Protein AF-A0A955PEK5-F1 (afdb_monomer_lite)

Secondary structure (DSSP, 8-state):
---TT-SEEEEE--SS--HHHHHHHHHHHHHHHSS-EEEEEHHHHHHH--TTGGGG---PPP-

pLDDT: mean 71.92, std 15.99, range [38.03, 91.88]

Structure (mmCIF, N/CA/C/O backbone):
data_AF-A0A955PEK5-F1
#
_entry.id   AF-A0A955PEK5-F1
#
loop_
_atom_site.group_PDB
_atom_site.id
_atom_site.type_symbol
_atom_site.label_atom_id
_atom_site.label_alt_id
_atom_site.label_comp_id
_atom_site.label_asym_id
_atom_site.label_entity_id
_atom_site.label_seq_id
_atom_site.pdbx_PDB_ins_code
_atom_site.Cartn_x
_atom_site.Cartn_y
_atom_site.Cartn_z
_atom_site.occupancy
_atom_site.B_iso_or_equiv
_atom_site.auth_seq_id
_atom_site.auth_comp_id
_atom_site.auth_asym_id
_atom_site.auth_atom_id
_atom_site.pdbx_PDB_model_num
ATOM 1 N N . GLU A 1 1 ? 7.476 2.350 10.972 1.00 40.75 1 GLU A N 1
ATOM 2 C CA . GLU A 1 1 ? 6.384 3.157 11.547 1.00 40.75 1 GLU A CA 1
ATOM 3 C C . GLU A 1 1 ? 5.097 2.755 10.848 1.00 40.75 1 GLU A C 1
ATOM 5 O O . GLU A 1 1 ? 5.036 2.899 9.633 1.00 40.75 1 GLU A O 1
ATOM 10 N N . GLN A 1 2 ? 4.145 2.149 11.564 1.00 38.03 2 GLN A N 1
ATOM 11 C CA . GLN A 1 2 ? 2.809 1.877 11.023 1.00 38.03 2 GLN A CA 1
ATOM 12 C C . GLN A 1 2 ? 2.018 3.182 11.129 1.00 38.03 2 GLN A C 1
ATOM 14 O O . GLN A 1 2 ? 1.868 3.721 12.226 1.00 38.03 2 GLN A O 1
ATOM 19 N N . ARG A 1 3 ? 1.598 3.746 9.992 1.00 49.56 3 ARG A N 1
ATOM 20 C CA . ARG A 1 3 ? 0.705 4.909 9.997 1.00 49.56 3 ARG A CA 1
ATOM 21 C C . ARG A 1 3 ? -0.677 4.393 10.362 1.00 49.56 3 ARG A C 1
ATOM 23 O O . ARG A 1 3 ? -1.283 3.676 9.585 1.00 49.56 3 ARG A O 1
ATOM 30 N N . THR A 1 4 ? -1.187 4.819 11.506 1.00 48.94 4 THR A N 1
ATOM 31 C CA . THR A 1 4 ? -2.514 4.479 12.047 1.00 48.94 4 THR A CA 1
ATOM 32 C C . THR A 1 4 ? -3.697 5.020 11.225 1.00 48.94 4 THR A C 1
ATOM 34 O O . THR A 1 4 ? -4.821 5.021 11.704 1.00 48.94 4 THR A O 1
ATOM 37 N N . ASP A 1 5 ? -3.437 5.540 10.025 1.00 56.44 5 ASP A N 1
ATOM 38 C CA . ASP A 1 5 ? -4.416 6.142 9.108 1.00 56.44 5 ASP A CA 1
ATOM 39 C C . ASP A 1 5 ? -4.720 5.217 7.913 1.00 56.44 5 ASP A C 1
ATOM 41 O O . ASP A 1 5 ? -5.512 5.563 7.041 1.00 56.44 5 ASP A O 1
ATOM 45 N N . SER A 1 6 ? -4.052 4.062 7.853 1.00 57.94 6 SER A N 1
ATOM 46 C CA . SER A 1 6 ? -4.249 3.013 6.858 1.00 57.94 6 SER A CA 1
ATOM 47 C C . SER A 1 6 ? -4.771 1.784 7.589 1.00 57.94 6 SER A C 1
ATOM 49 O O . SER A 1 6 ? -4.030 1.154 8.339 1.00 57.94 6 SER A O 1
ATOM 51 N N . ASP A 1 7 ? -6.049 1.462 7.418 1.00 67.75 7 ASP A N 1
ATOM 52 C CA . ASP A 1 7 ? -6.643 0.293 8.077 1.00 67.75 7 ASP A CA 1
ATOM 53 C C . ASP A 1 7 ? -6.249 -1.027 7.381 1.00 67.75 7 ASP A C 1
ATOM 55 O O . ASP A 1 7 ? -6.374 -2.094 7.983 1.00 67.75 7 ASP A O 1
ATOM 59 N N . LEU A 1 8 ? -5.769 -0.977 6.125 1.00 80.19 8 LEU A N 1
ATOM 60 C CA . LEU A 1 8 ? -5.447 -2.162 5.320 1.00 80.19 8 LEU A CA 1
ATOM 61 C C . LEU A 1 8 ? -4.159 -2.011 4.487 1.00 80.19 8 LEU A C 1
ATOM 63 O O . LEU A 1 8 ? -4.075 -1.173 3.586 1.00 80.19 8 LEU A O 1
ATOM 67 N N . ASP A 1 9 ? -3.196 -2.903 4.736 1.00 82.12 9 ASP A N 1
ATOM 68 C CA . ASP A 1 9 ? -1.976 -3.093 3.944 1.00 82.12 9 ASP A CA 1
ATOM 69 C C . ASP A 1 9 ? -2.088 -4.359 3.074 1.00 82.12 9 ASP A C 1
ATOM 71 O O . ASP A 1 9 ? -2.330 -5.456 3.584 1.00 82.12 9 ASP A O 1
ATOM 75 N N . PHE A 1 10 ? -1.850 -4.238 1.766 1.00 82.75 10 PHE A N 1
ATOM 76 C CA . PHE A 1 10 ? -1.814 -5.375 0.841 1.00 82.75 10 PHE A CA 1
ATOM 77 C C . PHE A 1 10 ? -0.427 -5.556 0.244 1.00 82.75 10 PHE A C 1
ATOM 79 O O . PHE A 1 10 ? 0.138 -4.642 -0.360 1.00 82.75 10 PHE A O 1
ATOM 86 N N . LEU A 1 11 ? 0.083 -6.783 0.334 1.00 84.19 11 LEU A N 1
ATOM 87 C CA . LEU A 1 11 ? 1.234 -7.218 -0.439 1.00 84.19 11 LEU A CA 1
ATOM 88 C C . LEU A 1 11 ? 0.761 -7.742 -1.797 1.00 84.19 11 LEU A C 1
ATOM 90 O O . LEU A 1 11 ? 0.016 -8.717 -1.864 1.00 84.19 11 LEU A O 1
ATOM 94 N N . VAL A 1 12 ? 1.185 -7.080 -2.870 1.00 83.31 12 VAL A N 1
ATOM 95 C CA . VAL A 1 12 ? 0.767 -7.377 -4.241 1.00 83.31 12 VAL A CA 1
ATOM 96 C C . VAL A 1 12 ? 1.973 -7.641 -5.137 1.0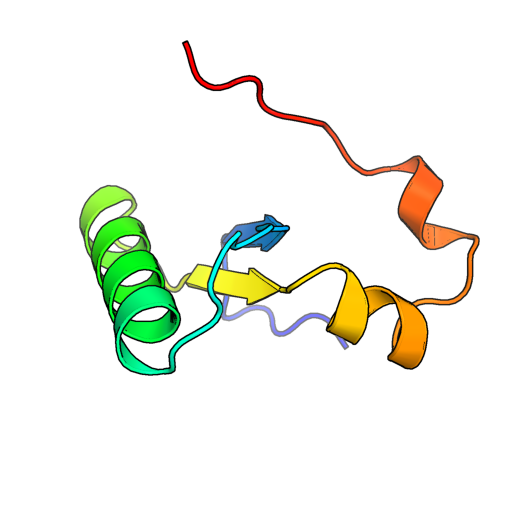0 83.31 12 VAL A C 1
ATOM 98 O O . VAL A 1 12 ? 2.991 -6.948 -5.072 1.00 83.31 12 VAL A O 1
ATOM 101 N N . GLU A 1 13 ? 1.835 -8.630 -6.011 1.00 83.06 13 GLU A N 1
ATOM 102 C CA . GLU A 1 13 ? 2.781 -8.909 -7.086 1.00 83.06 13 GLU A CA 1
ATOM 103 C C . GLU A 1 13 ? 2.120 -8.550 -8.420 1.00 83.06 13 GLU A C 1
ATOM 105 O O . GLU A 1 13 ? 0.976 -8.922 -8.685 1.00 83.06 13 GLU A O 1
ATOM 110 N N . PHE A 1 14 ? 2.821 -7.777 -9.249 1.00 81.69 14 PHE A N 1
ATOM 111 C CA . PHE A 1 14 ? 2.363 -7.423 -10.588 1.00 81.69 14 PHE A CA 1
ATOM 112 C C . PHE A 1 14 ? 3.293 -8.069 -11.609 1.00 81.69 14 PHE A C 1
ATOM 114 O O . PHE A 1 14 ? 4.489 -7.792 -11.583 1.00 81.69 14 PHE A O 1
ATOM 121 N N . ASP A 1 15 ? 2.735 -8.824 -12.558 1.00 79.25 15 ASP A N 1
ATOM 122 C CA . ASP A 1 15 ? 3.485 -9.343 -13.713 1.00 79.25 15 ASP A CA 1
ATOM 123 C C . ASP A 1 15 ? 4.107 -8.195 -14.534 1.00 79.25 15 ASP A C 1
ATOM 125 O O . ASP A 1 15 ? 5.282 -8.220 -14.895 1.00 79.25 15 ASP A O 1
ATOM 129 N N . GLN A 1 16 ? 3.345 -7.107 -14.718 1.00 81.50 16 GLN A N 1
ATOM 130 C CA . GLN A 1 16 ? 3.841 -5.839 -15.253 1.00 81.50 16 GLN A CA 1
ATOM 131 C C . GLN A 1 16 ? 3.475 -4.665 -14.344 1.00 81.50 16 GLN A C 1
ATOM 133 O O . GLN A 1 16 ? 2.363 -4.123 -14.381 1.00 81.50 16 GLN A O 1
ATOM 138 N N . LYS A 1 17 ? 4.441 -4.229 -13.531 1.00 79.81 17 LYS A N 1
ATOM 139 C CA . LYS A 1 17 ? 4.298 -3.060 -12.658 1.00 79.81 17 LYS A CA 1
ATOM 140 C C . LYS A 1 17 ? 4.332 -1.769 -13.480 1.00 79.81 17 LYS A C 1
ATOM 142 O O . LYS A 1 17 ? 5.393 -1.243 -13.802 1.00 79.81 17 LYS A O 1
ATOM 147 N N . THR A 1 18 ? 3.158 -1.213 -13.772 1.00 85.81 18 THR A N 1
ATOM 148 C CA . THR A 1 18 ? 3.027 0.168 -14.265 1.00 85.81 18 THR A CA 1
ATOM 149 C C . THR A 1 18 ? 2.392 1.057 -13.200 1.00 85.81 18 THR A C 1
ATOM 151 O O . THR A 1 18 ? 1.601 0.588 -12.381 1.00 85.81 18 THR A O 1
ATOM 154 N N . PHE A 1 19 ? 2.691 2.361 -13.225 1.00 84.25 19 PHE A N 1
ATOM 155 C CA . PHE A 1 19 ? 2.066 3.323 -12.307 1.00 84.25 19 PHE A CA 1
ATOM 156 C C . PHE A 1 19 ? 0.532 3.296 -12.400 1.00 84.25 19 PHE A C 1
ATOM 158 O O . PHE A 1 19 ? -0.157 3.401 -11.389 1.00 84.25 19 PHE A O 1
ATOM 165 N N . ARG A 1 20 ? -0.009 3.086 -13.609 1.00 87.25 20 ARG A N 1
ATOM 166 C CA . ARG A 1 20 ? -1.452 2.978 -13.844 1.00 87.25 20 ARG A CA 1
ATOM 167 C C . ARG A 1 20 ? -2.045 1.724 -13.203 1.00 87.25 20 ARG A C 1
ATOM 169 O O . ARG A 1 20 ? -3.075 1.842 -12.550 1.00 87.25 20 ARG A O 1
ATOM 176 N N . SER A 1 21 ? -1.405 0.563 -13.357 1.00 88.06 21 SER A N 1
ATOM 177 C CA . SER A 1 21 ? -1.858 -0.684 -12.721 1.00 88.06 21 SER A CA 1
ATOM 178 C C . SER A 1 21 ? -1.838 -0.567 -11.196 1.00 88.06 21 SER A C 1
ATOM 180 O O . SER A 1 21 ? -2.798 -0.949 -10.536 1.00 88.06 21 SER A O 1
ATOM 182 N N . PHE A 1 22 ? -0.777 0.029 -10.645 1.00 88.19 22 PHE A N 1
ATOM 183 C CA . PHE A 1 22 ? -0.630 0.231 -9.205 1.00 88.19 22 PHE A CA 1
ATOM 184 C C . PHE A 1 22 ? -1.698 1.180 -8.643 1.00 88.19 22 PHE A C 1
ATOM 186 O O . PHE A 1 22 ? -2.405 0.834 -7.701 1.00 88.19 22 PHE A O 1
ATOM 193 N N . MET A 1 23 ? -1.854 2.363 -9.245 1.00 89.25 23 MET A N 1
ATOM 194 C CA . MET A 1 23 ? -2.826 3.355 -8.780 1.00 89.25 23 MET A CA 1
ATOM 195 C C . MET A 1 23 ? -4.270 2.891 -9.003 1.00 89.25 23 MET A C 1
ATOM 197 O O . MET A 1 23 ? -5.126 3.131 -8.159 1.00 89.25 23 MET A O 1
ATOM 201 N N . GLY A 1 24 ? -4.532 2.197 -10.115 1.00 91.88 24 GLY A N 1
ATOM 202 C CA . GLY A 1 24 ? -5.841 1.621 -10.411 1.00 91.88 24 GLY A CA 1
ATOM 203 C C . GLY A 1 24 ? -6.249 0.566 -9.387 1.00 91.88 24 GLY A C 1
ATOM 204 O O . GLY A 1 24 ? -7.364 0.624 -8.879 1.00 91.88 24 GLY A O 1
ATOM 205 N N . LEU A 1 25 ? -5.336 -0.345 -9.027 1.00 90.38 25 LEU A N 1
ATOM 206 C CA . LEU A 1 25 ? -5.596 -1.332 -7.978 1.00 90.38 25 LEU A CA 1
ATOM 207 C C . LEU A 1 25 ? -5.806 -0.663 -6.618 1.00 90.38 25 LEU A C 1
ATOM 209 O O . LEU A 1 25 ? -6.722 -1.040 -5.894 1.00 90.38 25 LEU A O 1
ATOM 213 N N . LYS A 1 26 ? -4.995 0.348 -6.285 1.00 89.19 26 LYS A N 1
ATOM 214 C CA . LYS A 1 26 ? -5.146 1.088 -5.031 1.00 89.19 26 LYS A CA 1
ATOM 215 C C . LYS A 1 26 ? -6.540 1.703 -4.927 1.00 89.19 26 LYS A C 1
ATOM 217 O O . LYS A 1 26 ? -7.249 1.422 -3.971 1.00 89.19 26 LYS A O 1
ATOM 222 N N . MET A 1 27 ? -6.941 2.482 -5.931 1.00 89.75 27 MET A N 1
ATOM 223 C CA . MET A 1 27 ? -8.254 3.132 -5.956 1.00 89.75 27 MET A CA 1
ATOM 224 C C . MET A 1 27 ? -9.399 2.116 -5.914 1.00 89.75 27 MET A C 1
ATOM 226 O O . MET A 1 27 ? -10.389 2.355 -5.236 1.00 89.75 27 MET A O 1
ATOM 230 N N . TYR A 1 28 ? -9.253 0.978 -6.598 1.00 91.38 28 TYR A N 1
ATOM 231 C CA . TYR A 1 28 ? -10.241 -0.100 -6.559 1.00 91.38 28 TYR A CA 1
ATOM 232 C C . TYR A 1 28 ? -10.420 -0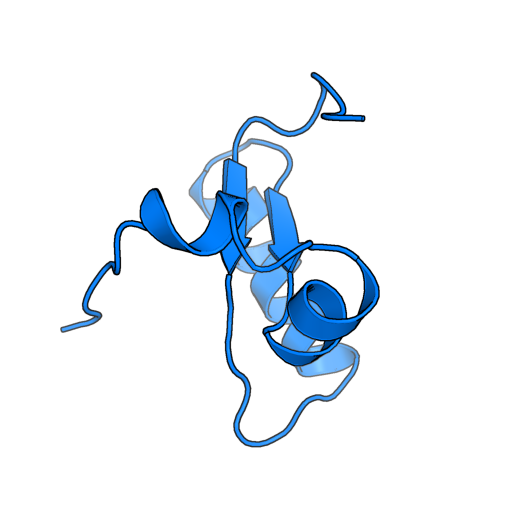.680 -5.150 1.00 91.38 28 TYR A C 1
ATOM 234 O O . TYR A 1 28 ? -11.546 -0.893 -4.715 1.00 91.38 28 TYR A O 1
ATOM 242 N N . LEU A 1 29 ? -9.326 -0.922 -4.424 1.00 89.31 29 LEU A N 1
ATOM 243 C CA . LEU A 1 29 ? -9.396 -1.448 -3.060 1.00 89.31 29 LEU A CA 1
ATOM 244 C C . LEU A 1 29 ? -9.914 -0.392 -2.074 1.00 89.31 29 LEU A C 1
ATOM 246 O O . LEU A 1 29 ? -10.723 -0.724 -1.214 1.00 89.31 29 LEU A O 1
ATOM 250 N N . GLU A 1 30 ? -9.503 0.872 -2.211 1.00 90.50 30 GLU A N 1
ATOM 251 C CA . GLU A 1 30 ? -10.026 1.966 -1.378 1.00 90.50 30 GLU A CA 1
ATOM 252 C C . GLU A 1 30 ? -11.542 2.142 -1.557 1.00 90.50 30 GLU A C 1
ATOM 254 O O . GLU A 1 30 ? -12.257 2.308 -0.570 1.00 90.50 30 GLU A O 1
ATOM 259 N N . ASP A 1 31 ? -12.048 2.038 -2.790 1.00 90.44 31 ASP A N 1
ATOM 260 C CA . ASP A 1 31 ? -13.489 2.066 -3.084 1.00 90.44 31 ASP A CA 1
ATOM 261 C C . ASP A 1 31 ? -14.215 0.833 -2.518 1.00 90.44 31 ASP A C 1
ATOM 263 O O . ASP A 1 31 ? -15.275 0.958 -1.906 1.00 90.44 31 ASP A O 1
ATOM 267 N N . LEU A 1 32 ? -13.607 -0.354 -2.641 1.00 89.19 32 LEU A N 1
ATOM 268 C CA . LEU A 1 32 ? -14.189 -1.611 -2.167 1.00 89.19 32 LEU A CA 1
ATOM 269 C C . LEU A 1 32 ? -14.319 -1.676 -0.637 1.00 89.19 32 LEU A C 1
ATOM 271 O O . LEU A 1 32 ? -15.321 -2.181 -0.129 1.00 89.19 32 LEU A O 1
ATOM 275 N N . PHE A 1 33 ? -13.309 -1.204 0.096 1.00 85.62 33 PHE A N 1
ATOM 276 C CA . PHE A 1 33 ? -13.285 -1.258 1.563 1.00 85.62 33 PHE A CA 1
ATOM 277 C C . PHE A 1 33 ? -13.782 0.030 2.227 1.00 85.62 33 PHE A C 1
ATOM 279 O O . PHE A 1 33 ? -14.071 0.026 3.423 1.00 85.62 33 PHE A O 1
ATOM 286 N N . GLY A 1 34 ? -13.899 1.128 1.473 1.00 85.62 34 GLY A N 1
ATOM 287 C CA . GLY A 1 34 ? -14.304 2.432 1.999 1.00 85.62 34 GLY A CA 1
ATOM 288 C C . GLY A 1 34 ? -13.294 3.037 2.980 1.00 85.62 34 GLY A C 1
ATOM 289 O O . GLY A 1 34 ? -13.646 3.930 3.750 1.00 85.62 34 GLY A O 1
ATOM 290 N N . CYS A 1 35 ? -12.053 2.549 2.980 1.00 85.50 35 CYS A N 1
ATOM 291 C CA . CYS A 1 35 ? -10.967 3.019 3.829 1.00 85.50 35 CYS A CA 1
ATOM 292 C C . CYS A 1 35 ? -9.683 3.177 3.015 1.00 85.50 35 CYS A C 1
ATOM 294 O O . CYS A 1 35 ? -9.592 2.765 1.858 1.00 85.50 35 CYS A O 1
ATOM 296 N N . LYS A 1 36 ? -8.682 3.811 3.619 1.00 83.00 36 LYS A N 1
ATOM 297 C CA . LYS A 1 36 ? -7.393 4.026 2.974 1.00 83.00 36 LYS A CA 1
ATOM 298 C C . LYS A 1 36 ? -6.620 2.714 2.885 1.00 83.00 36 LYS A C 1
ATOM 300 O O . LYS A 1 36 ? -6.467 2.011 3.885 1.00 83.00 36 LYS A O 1
ATOM 305 N N . VAL A 1 37 ? -6.092 2.436 1.698 1.00 87.06 37 VAL A N 1
ATOM 306 C CA . VAL A 1 37 ? -5.371 1.199 1.398 1.00 87.06 37 VAL A CA 1
ATOM 307 C C . VAL A 1 37 ? -3.928 1.510 1.021 1.00 87.06 37 VAL A C 1
ATOM 309 O O . VAL A 1 37 ? -3.650 2.346 0.148 1.00 87.06 37 VAL A O 1
ATOM 312 N N . ASP A 1 38 ? -3.001 0.801 1.659 1.00 84.38 38 ASP A N 1
ATOM 313 C CA . ASP A 1 38 ? -1.587 0.821 1.309 1.00 84.38 38 ASP A CA 1
ATOM 314 C C . ASP A 1 38 ? -1.210 -0.432 0.513 1.00 84.38 38 ASP A C 1
ATOM 316 O O . ASP A 1 38 ? -1.492 -1.567 0.888 1.00 84.38 38 ASP A O 1
ATOM 320 N N . LEU A 1 39 ? -0.577 -0.209 -0.640 1.00 86.31 39 LEU A N 1
ATOM 321 C CA . LEU A 1 39 ? -0.071 -1.268 -1.504 1.00 86.31 39 LEU A CA 1
ATOM 322 C C . LEU A 1 39 ? 1.445 -1.370 -1.349 1.00 86.31 39 LEU A C 1
ATOM 324 O O . LEU A 1 39 ? 2.175 -0.412 -1.621 1.00 86.31 39 LEU A O 1
ATOM 328 N N . ALA A 1 40 ? 1.925 -2.553 -0.987 1.00 82.31 40 ALA A N 1
ATOM 329 C CA . ALA A 1 40 ? 3.335 -2.906 -0.964 1.00 82.31 40 ALA A CA 1
ATOM 330 C C . ALA A 1 40 ? 3.628 -3.946 -2.052 1.00 82.31 40 ALA A C 1
ATOM 332 O O . ALA A 1 40 ? 2.838 -4.852 -2.284 1.00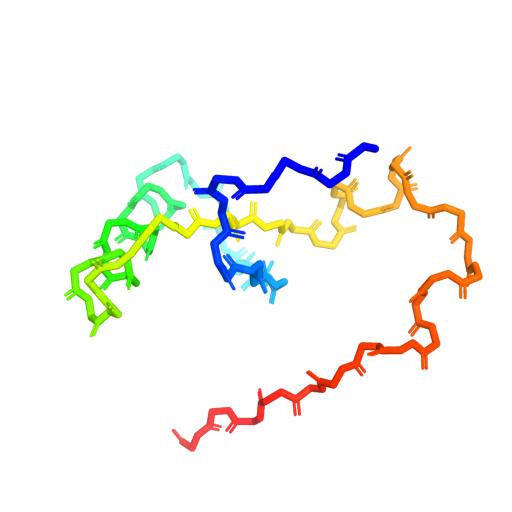 82.31 40 ALA A O 1
ATOM 333 N N . THR A 1 41 ? 4.780 -3.839 -2.715 1.00 80.94 41 THR A N 1
ATOM 334 C CA . THR A 1 41 ? 5.288 -4.896 -3.610 1.00 80.94 41 THR A CA 1
ATOM 335 C C . THR A 1 41 ? 6.420 -5.657 -2.933 1.00 80.94 41 THR A C 1
ATOM 337 O O . THR A 1 41 ? 7.180 -5.042 -2.182 1.00 80.94 41 THR A O 1
ATOM 340 N N . GLU A 1 42 ? 6.604 -6.946 -3.233 1.00 71.38 42 GLU A N 1
ATOM 341 C CA . GLU A 1 42 ? 7.678 -7.771 -2.641 1.00 71.38 42 GLU A CA 1
ATOM 342 C C . GLU A 1 42 ? 9.078 -7.156 -2.800 1.00 71.38 42 GLU A C 1
ATOM 344 O O . GLU A 1 42 ? 9.898 -7.205 -1.884 1.00 71.38 42 GLU A O 1
ATOM 349 N N . GLU A 1 43 ? 9.329 -6.476 -3.920 1.00 67.56 43 GLU A N 1
ATOM 350 C CA . GLU A 1 43 ? 10.566 -5.722 -4.163 1.00 67.56 43 GLU A CA 1
ATOM 351 C C . GLU A 1 43 ? 10.799 -4.606 -3.127 1.00 67.56 43 GLU A C 1
ATOM 353 O O . GLU A 1 43 ? 11.912 -4.413 -2.645 1.00 67.56 43 GLU A O 1
ATOM 358 N N . MET A 1 44 ? 9.731 -3.910 -2.724 1.00 65.00 44 MET A N 1
ATOM 359 C CA . MET A 1 44 ? 9.781 -2.847 -1.711 1.00 65.00 44 MET A CA 1
ATOM 360 C C . MET A 1 44 ? 9.902 -3.422 -0.297 1.00 65.00 44 MET A C 1
ATOM 362 O O . MET A 1 44 ? 10.467 -2.772 0.583 1.00 65.00 44 MET A O 1
ATOM 366 N N . LEU A 1 45 ? 9.409 -4.645 -0.083 1.00 63.31 45 LEU A N 1
ATOM 367 C CA . LEU A 1 45 ? 9.615 -5.386 1.158 1.00 63.31 45 LEU A CA 1
ATOM 368 C C . LEU A 1 45 ? 11.074 -5.813 1.318 1.00 63.31 45 LEU A C 1
ATOM 370 O O . LEU A 1 45 ? 11.612 -5.658 2.407 1.00 63.31 45 LEU A O 1
ATOM 374 N N . LYS A 1 46 ? 11.745 -6.274 0.254 1.00 57.47 46 LYS A N 1
ATOM 375 C CA . LYS A 1 46 ? 13.173 -6.639 0.322 1.00 57.47 46 LYS A CA 1
ATOM 376 C C . LYS A 1 46 ? 14.074 -5.481 0.757 1.00 57.47 46 LYS A C 1
ATOM 378 O O . LYS A 1 46 ? 15.050 -5.721 1.460 1.00 57.47 46 LYS A O 1
ATOM 383 N N . GLU A 1 47 ? 13.746 -4.247 0.378 1.00 55.78 47 GLU A N 1
ATOM 384 C CA . GLU A 1 47 ? 14.518 -3.064 0.786 1.00 55.78 47 GLU A CA 1
ATOM 385 C C . GLU A 1 47 ? 14.169 -2.550 2.192 1.00 55.78 47 GLU A C 1
ATOM 387 O O . GLU A 1 47 ? 15.033 -1.999 2.875 1.00 55.78 47 GLU A O 1
ATOM 392 N N . ARG A 1 48 ? 12.919 -2.709 2.654 1.00 51.38 48 ARG A N 1
ATOM 393 C CA . ARG A 1 48 ? 12.460 -2.131 3.935 1.00 51.38 48 ARG A CA 1
ATOM 394 C C . ARG A 1 48 ? 12.287 -3.116 5.082 1.00 51.38 48 ARG A C 1
ATOM 396 O O . ARG A 1 48 ? 12.265 -2.682 6.234 1.00 51.38 48 ARG A O 1
ATOM 403 N N . ILE A 1 49 ? 12.135 -4.402 4.804 1.00 52.41 49 ILE A N 1
ATOM 404 C CA . ILE A 1 49 ? 11.711 -5.395 5.785 1.00 52.41 49 ILE A CA 1
ATOM 405 C C . ILE A 1 49 ? 12.822 -6.422 5.974 1.00 52.41 49 ILE A C 1
ATOM 407 O O . ILE A 1 49 ? 13.106 -7.261 5.121 1.00 52.41 49 ILE A O 1
ATOM 411 N N . LYS A 1 50 ? 13.458 -6.335 7.148 1.00 53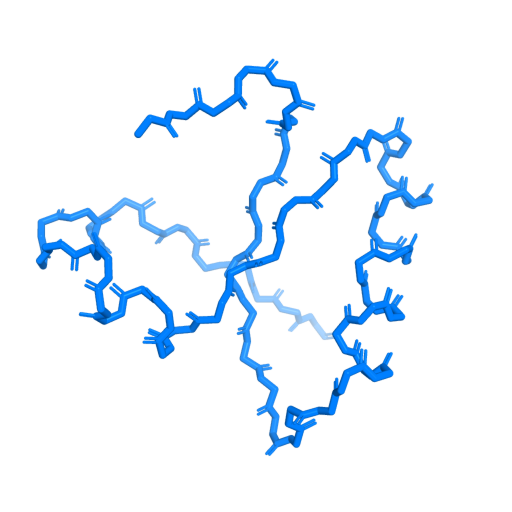.41 50 LYS A N 1
ATOM 412 C CA . LYS A 1 50 ? 14.338 -7.378 7.677 1.00 53.41 50 LYS A CA 1
ATOM 413 C C . LYS A 1 50 ? 13.594 -8.723 7.631 1.00 53.41 50 LYS A C 1
ATOM 415 O O . LYS A 1 50 ? 12.398 -8.744 7.920 1.00 53.41 50 LYS A O 1
ATOM 420 N N . PRO A 1 51 ? 14.281 -9.841 7.341 1.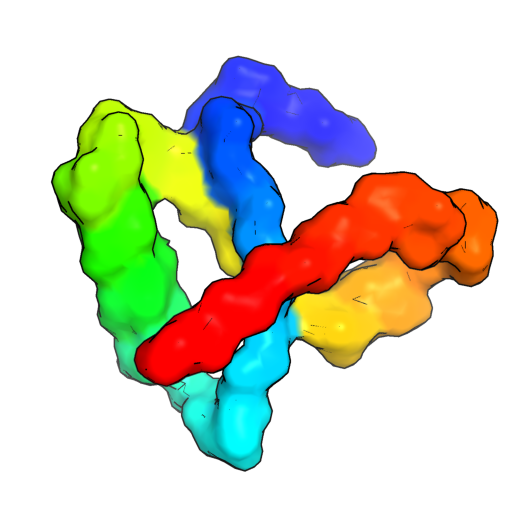00 56.03 51 PRO A N 1
ATOM 421 C CA . PRO A 1 51 ? 13.680 -11.161 7.096 1.00 56.03 51 PRO A CA 1
ATOM 422 C C . PRO A 1 51 ? 12.764 -11.709 8.210 1.00 56.03 51 PRO A C 1
ATOM 424 O O . PRO A 1 51 ? 12.113 -12.731 8.023 1.00 56.03 51 PRO A O 1
ATOM 427 N N . GLU A 1 52 ? 12.687 -11.048 9.362 1.00 54.31 52 GLU A N 1
ATOM 428 C CA . GLU A 1 52 ? 11.919 -11.471 10.529 1.00 54.31 52 GLU A CA 1
ATOM 429 C C . GLU A 1 52 ? 10.405 -11.199 10.410 1.00 54.31 52 GLU A C 1
ATOM 431 O O . GLU A 1 52 ? 9.622 -11.969 10.958 1.00 54.31 52 GLU A O 1
ATOM 436 N N . THR A 1 53 ? 9.961 -10.186 9.652 1.00 54.97 53 THR A N 1
ATOM 437 C CA . THR A 1 53 ? 8.521 -9.836 9.537 1.00 54.97 53 THR A CA 1
ATOM 438 C C . THR A 1 53 ? 7.761 -10.680 8.504 1.00 54.97 53 THR A C 1
ATOM 440 O O . THR A 1 53 ? 6.542 -10.800 8.576 1.00 54.97 53 THR A O 1
ATOM 443 N N . LEU A 1 54 ? 8.458 -11.346 7.575 1.00 55.94 54 LEU A N 1
ATOM 444 C CA . LEU A 1 54 ? 7.839 -12.249 6.586 1.00 55.94 54 LEU A CA 1
ATOM 445 C C . LEU A 1 54 ? 7.170 -13.488 7.216 1.00 55.94 54 LEU A C 1
ATOM 447 O O . LEU A 1 54 ? 6.433 -14.195 6.536 1.00 55.94 54 LEU A O 1
ATOM 451 N N . ARG A 1 55 ? 7.396 -13.757 8.509 1.00 56.22 55 ARG A N 1
ATOM 452 C CA . ARG A 1 55 ? 6.784 -14.885 9.230 1.00 56.22 55 ARG A CA 1
ATOM 453 C C . ARG A 1 55 ? 5.294 -14.716 9.539 1.00 56.22 55 ARG A C 1
ATOM 455 O O . ARG A 1 55 ? 4.653 -15.722 9.821 1.00 56.22 55 ARG A O 1
ATOM 462 N N . GLU A 1 56 ? 4.750 -13.502 9.484 1.00 58.03 56 GLU A N 1
ATOM 463 C CA . GLU A 1 56 ? 3.345 -13.220 9.838 1.00 58.03 56 GLU A CA 1
ATOM 464 C C . GLU A 1 56 ? 2.449 -12.924 8.624 1.00 58.03 56 GLU A C 1
ATOM 466 O O . GLU A 1 56 ? 1.289 -12.547 8.775 1.00 58.03 56 GLU A O 1
ATOM 471 N N . VAL A 1 57 ? 2.958 -13.104 7.402 1.00 60.06 57 VAL A N 1
ATOM 472 C CA . VAL A 1 57 ? 2.191 -12.826 6.182 1.00 60.06 57 VAL A CA 1
ATOM 473 C C . VAL A 1 57 ? 1.173 -13.943 5.931 1.00 60.06 57 VAL A C 1
ATOM 475 O O . VAL A 1 57 ? 1.531 -15.096 5.687 1.00 60.06 57 VAL A O 1
ATOM 478 N N . VAL A 1 58 ? -0.114 -13.595 5.960 1.00 64.00 58 VAL A N 1
ATOM 479 C CA . VAL A 1 58 ? -1.215 -14.490 5.579 1.00 64.00 58 VAL A CA 1
ATOM 480 C C . VAL A 1 58 ? -1.488 -14.329 4.083 1.00 64.00 58 VAL A C 1
ATOM 482 O O . VAL A 1 58 ? -1.908 -13.268 3.631 1.00 64.00 58 VAL A O 1
ATOM 485 N N . HIS A 1 59 ? -1.266 -15.38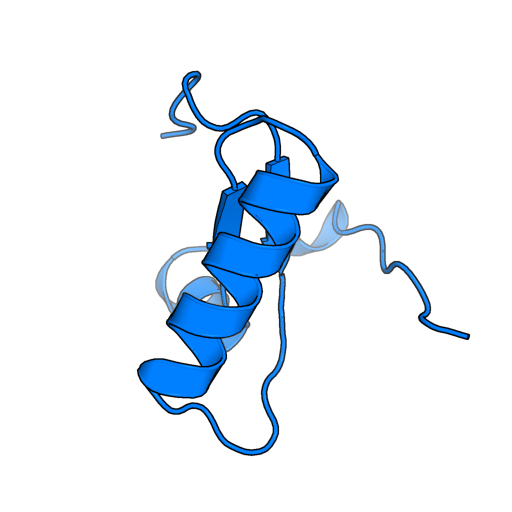8 3.302 1.00 56.91 59 HIS A N 1
ATOM 486 C CA . HIS A 1 59 ? -1.572 -15.389 1.870 1.00 56.91 59 HIS A CA 1
ATOM 487 C C . HIS A 1 59 ? -3.073 -15.594 1.632 1.00 56.91 59 HIS A C 1
ATOM 489 O O . HIS A 1 59 ? -3.611 -16.674 1.888 1.00 56.91 59 HIS A O 1
ATOM 495 N N . ALA A 1 60 ? -3.744 -14.583 1.082 1.00 58.78 60 ALA A N 1
ATOM 496 C CA . ALA A 1 60 ? -5.081 -14.740 0.526 1.00 58.78 60 ALA A CA 1
ATOM 497 C C . ALA A 1 60 ? -4.976 -15.329 -0.891 1.00 58.78 60 ALA A C 1
ATOM 499 O O . ALA A 1 60 ? -4.356 -14.741 -1.776 1.00 58.78 60 ALA A O 1
ATOM 500 N N . LYS A 1 61 ? -5.566 -16.507 -1.114 1.00 47.97 61 LYS A N 1
ATOM 501 C CA . LYS A 1 61 ? -5.685 -17.105 -2.451 1.00 47.97 61 LYS A CA 1
ATOM 502 C C . LYS A 1 61 ? -6.883 -16.482 -3.170 1.00 47.97 61 LYS A C 1
ATOM 504 O O . LYS A 1 61 ? -8.007 -16.626 -2.697 1.00 47.97 61 LYS A O 1
ATOM 509 N N . GLY A 1 62 ? -6.644 -15.818 -4.300 1.00 54.03 62 GLY A N 1
ATOM 510 C CA . GLY A 1 62 ? -7.704 -15.482 -5.253 1.00 54.03 62 GLY A CA 1
ATOM 511 C C . GLY A 1 62 ? -8.230 -16.757 -5.919 1.00 54.03 62 GLY A C 1
ATOM 512 O O . GLY A 1 62 ? -7.427 -17.620 -6.280 1.00 54.03 62 GLY A O 1
ATOM 513 N N . PHE A 1 63 ? -9.556 -16.890 -6.004 1.00 43.09 63 PHE A N 1
ATOM 514 C CA . PHE A 1 63 ? -10.244 -17.955 -6.744 1.00 43.09 63 PHE A CA 1
ATOM 515 C C . PHE A 1 63 ? -10.308 -17.635 -8.236 1.00 43.09 63 PHE A C 1
ATOM 517 O O . PHE A 1 63 ? -10.471 -16.437 -8.563 1.00 43.09 63 PHE A O 1
#

Foldseek 3Di:
DDDPQAPEEDEDDDPDDDPCVVVVVQVVVCVVVVGHYHYDYVVNCVVPPDPPVVVPDDDDDDD

Radius of gyration: 12.42 Å; chains: 1; bounding box: 29×24×27 Å

Sequence (63 aa):
EQRTDSDLDFLVEFDQKTFRSFMGLKMYLEDLFGCKVDLATEEMLKERIKPETLREVVHAKGF